Protein AF-A5UH51-F1 (afdb_monomer)

Nearest PDB structures (foldseek):
  2ccz-assembly1_B  TM=9.208E-01  e=3.070E-06  Escherichia coli K-12
  1v1q-assembly1_A  TM=8.730E-01  e=1.628E-05  Escherichia coli K-12
  8fak-assembly1_B  TM=8.870E-01  e=5.601E-05  Escherichia coli K-12
  5odn-assembly1_E  TM=7.344E-01  e=8.350E-03  Salinibacter ruber DSM 13855
  3vdy-assembly1_A-2  TM=6.787E-01  e=1.118E-01  Bacillus subtilis

Solvent-accessible surface area (backbone atoms only — not comparable to full-atom values): 4641 Å² total; per-residue (Å²): 117,49,77,48,78,49,79,42,77,55,98,89,37,85,40,80,48,71,51,74,41,46,72,47,75,75,63,76,84,57,52,66,70,50,74,78,66,52,94,88,64,47,65,49,76,42,65,51,78,48,76,45,72,44,97,88,65,51,76,39,69,33,37,42,42,77,44,77,45,83,47,138

Organism: Haemophilus influenzae (strain PittGG) (NCBI:txid374931)

InterPro domains:
  IPR012340 Nucleic acid-binding, OB-fold [G3DSA:2.40.50.140] (1-72)
  IPR012340 Nucleic acid-binding, OB-fold [SSF50249] (1-72)
  IPR023646 Primosomal replication protein PriB [PF22657] (1-66)
  IPR023646 Primosomal replication protein PriB [PIRSF003135] (1-72)
  IPR023646 Primosomal replication protein PriB [TIGR04418] (1-71)

Mean predicted aligned error: 4.06 Å

Foldseek 3Di:
DDWDWDWDQDPNDTDIDIDDAAEDEDDDVVVVVCVPDDVVFAKDFDADWDWDQDPVRDTGIHGYGPDMDTDD

Radius of gyration: 14.26 Å; Cα contacts (8 Å, |Δi|>4): 113; chains: 1; bounding box: 35×29×35 Å

pLDDT: mean 91.67, std 6.77, range [68.94, 98.0]

Structure (mmCIF, N/CA/C/O backbone):
data_AF-A5UH51-F1
#
_entry.id   AF-A5UH51-F1
#
loop_
_atom_site.group_PDB
_atom_site.id
_atom_site.type_symbol
_atom_site.label_atom_id
_atom_site.label_alt_id
_atom_site.label_comp_id
_atom_site.label_asym_id
_atom_site.label_entity_id
_atom_site.label_seq_id
_atom_site.pdbx_PDB_ins_code
_atom_site.Cartn_x
_atom_site.Cartn_y
_atom_site.Cartn_z
_atom_site.occupancy
_atom_site.B_iso_or_equiv
_atom_site.auth_seq_id
_atom_site.auth_comp_id
_atom_site.auth_asym_id
_atom_site.auth_atom_id
_atom_site.pdbx_PDB_model_num
ATOM 1 N N . MET A 1 1 ? -7.230 -4.492 3.217 1.00 85.25 1 MET A N 1
ATOM 2 C CA . MET A 1 1 ? -5.806 -4.298 2.864 1.00 85.25 1 MET A CA 1
ATOM 3 C C . MET A 1 1 ? -5.769 -3.749 1.454 1.00 85.25 1 MET A C 1
ATOM 5 O O . MET A 1 1 ? -6.489 -4.297 0.626 1.00 85.25 1 MET A O 1
ATOM 9 N N . LEU A 1 2 ? -5.037 -2.664 1.207 1.00 93.31 2 LEU A N 1
ATOM 10 C CA . LEU A 1 2 ? -4.994 -2.048 -0.120 1.00 93.31 2 LEU A CA 1
ATOM 11 C C . LEU A 1 2 ? -3.981 -2.775 -0.995 1.00 93.31 2 LEU A C 1
ATOM 13 O O . LEU A 1 2 ? -2.934 -3.201 -0.512 1.00 93.31 2 LEU A O 1
ATOM 17 N N . GLU A 1 3 ? -4.311 -2.938 -2.267 1.00 95.88 3 GLU A N 1
ATOM 18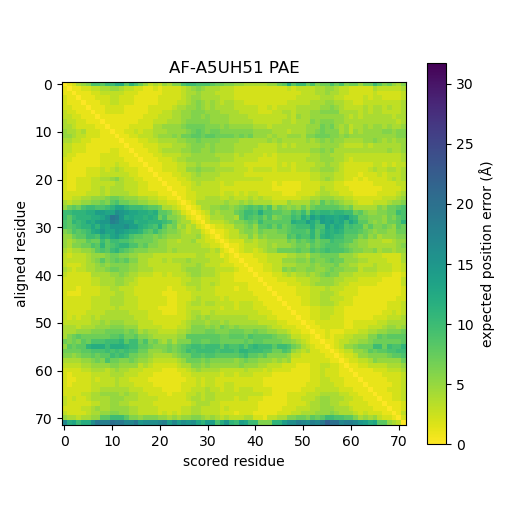 C CA . GLU A 1 3 ? -3.400 -3.496 -3.256 1.00 95.88 3 GLU A CA 1
ATOM 19 C C . GLU A 1 3 ? -2.741 -2.357 -4.028 1.00 95.88 3 GLU A C 1
ATOM 21 O O . GLU A 1 3 ? -3.418 -1.450 -4.507 1.00 95.88 3 GLU A O 1
ATOM 26 N N . HIS A 1 4 ? -1.420 -2.417 -4.149 1.00 94.62 4 HIS A N 1
ATOM 27 C CA . HIS A 1 4 ? -0.656 -1.561 -5.037 1.00 94.62 4 HIS A CA 1
ATOM 28 C C . HIS A 1 4 ? -0.098 -2.408 -6.177 1.00 94.62 4 HIS A C 1
ATOM 30 O O . HIS A 1 4 ? 0.508 -3.458 -5.941 1.00 94.62 4 HIS A O 1
ATOM 36 N N . ARG A 1 5 ? -0.278 -1.923 -7.406 1.00 95.44 5 ARG A N 1
ATOM 37 C CA . ARG A 1 5 ? 0.320 -2.494 -8.609 1.00 95.44 5 ARG A CA 1
ATOM 38 C C . ARG A 1 5 ? 0.842 -1.371 -9.491 1.00 95.44 5 ARG A C 1
ATOM 40 O O . ARG A 1 5 ? 0.093 -0.456 -9.822 1.00 95.44 5 ARG A O 1
ATOM 47 N N . SER A 1 6 ? 2.107 -1.448 -9.873 1.00 94.62 6 SER A N 1
ATOM 48 C CA . SER A 1 6 ? 2.730 -0.496 -10.789 1.00 94.62 6 SER A CA 1
ATOM 49 C C . SER A 1 6 ? 3.886 -1.142 -11.544 1.00 94.62 6 SER A C 1
ATOM 51 O O . SER A 1 6 ? 4.425 -2.164 -11.116 1.00 94.62 6 SER A O 1
ATOM 53 N N . ASP A 1 7 ? 4.271 -0.531 -12.659 1.00 97.44 7 ASP A N 1
ATOM 54 C CA . ASP A 1 7 ? 5.512 -0.859 -13.349 1.00 97.44 7 ASP A CA 1
ATOM 55 C C . ASP A 1 7 ? 6.606 0.116 -12.903 1.00 97.44 7 ASP A C 1
ATOM 57 O O . ASP A 1 7 ? 6.419 1.332 -12.897 1.00 97.44 7 ASP A O 1
ATOM 61 N N . GLN A 1 8 ? 7.745 -0.435 -12.505 1.00 97.19 8 GLN A N 1
ATOM 62 C CA . GLN A 1 8 ? 8.924 0.275 -12.024 1.00 97.19 8 GLN A CA 1
ATOM 63 C C . GLN A 1 8 ? 10.104 -0.000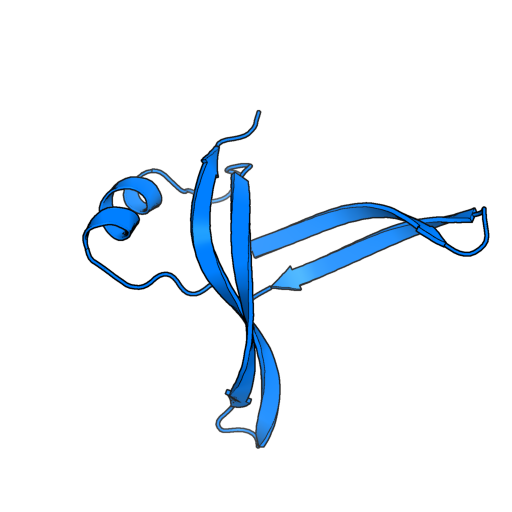 -12.957 1.00 97.19 8 GLN A C 1
ATOM 65 O O . GLN A 1 8 ? 10.166 -1.050 -13.599 1.00 97.19 8 GLN A O 1
ATOM 70 N 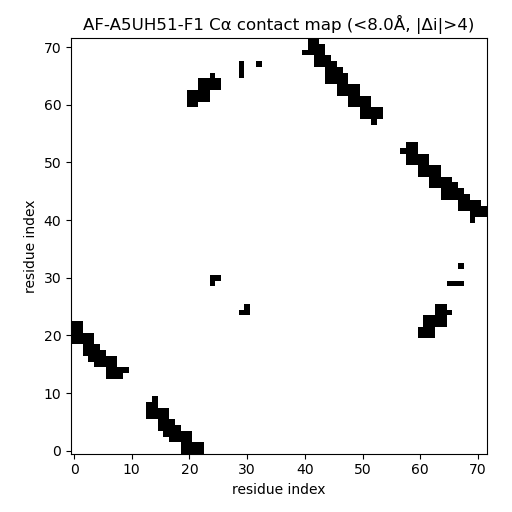N . ILE A 1 9 ? 11.057 0.929 -13.024 1.00 97.44 9 ILE A N 1
ATOM 71 C CA . ILE A 1 9 ? 12.320 0.717 -13.738 1.00 97.44 9 ILE A CA 1
ATOM 72 C C . ILE A 1 9 ? 13.396 0.345 -12.725 1.00 97.44 9 ILE A C 1
ATOM 74 O O . ILE A 1 9 ? 13.759 1.146 -11.869 1.00 97.44 9 ILE A O 1
ATOM 78 N N . GLU A 1 10 ? 13.940 -0.860 -12.855 1.00 96.94 10 GLU A N 1
ATOM 79 C CA . GLU A 1 10 ? 15.016 -1.368 -12.010 1.00 96.94 10 GLU A CA 1
ATOM 80 C C . GLU A 1 10 ? 16.170 -1.837 -12.898 1.00 96.94 10 GLU A C 1
ATOM 82 O O . GLU A 1 10 ? 15.999 -2.697 -13.763 1.00 96.94 10 GLU A O 1
ATOM 87 N N . SER A 1 11 ? 17.354 -1.243 -12.717 1.00 96.69 11 SER A N 1
ATOM 88 C CA . SER A 1 11 ? 18.536 -1.529 -13.548 1.00 96.69 11 SER A CA 1
ATOM 89 C C . SER A 1 11 ? 18.277 -1.373 -15.063 1.00 96.69 11 SER A C 1
ATOM 91 O O . SER A 1 11 ? 18.817 -2.105 -15.885 1.00 96.69 11 SER A O 1
ATOM 93 N N . GLY A 1 12 ? 17.407 -0.429 -15.443 1.00 97.56 12 GLY A N 1
ATOM 94 C CA . GLY A 1 12 ? 17.031 -0.181 -16.841 1.00 97.56 12 GLY A CA 1
ATOM 95 C C . GLY A 1 12 ? 15.986 -1.143 -17.419 1.00 97.56 12 GLY A C 1
ATOM 96 O O . GLY A 1 12 ? 15.628 -1.004 -18.586 1.00 97.56 12 GLY A O 1
ATOM 97 N N . PHE A 1 13 ? 15.457 -2.081 -16.628 1.00 97.56 13 PHE A N 1
ATOM 98 C CA . PHE A 1 13 ? 14.412 -3.012 -17.054 1.00 97.56 13 PHE A CA 1
ATOM 99 C C . PHE A 1 13 ? 13.089 -2.728 -16.349 1.00 97.56 13 PHE A C 1
ATOM 101 O O . PHE A 1 13 ? 13.060 -2.407 -15.161 1.00 97.56 13 PHE A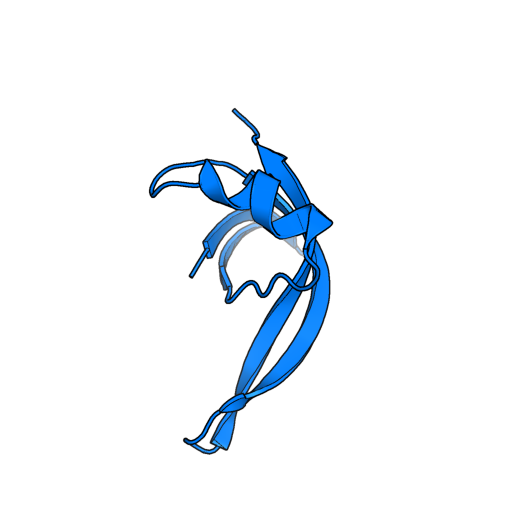 O 1
ATOM 108 N N . THR A 1 14 ? 11.980 -2.913 -17.064 1.00 98.00 14 THR A N 1
ATOM 109 C CA . THR A 1 14 ? 10.642 -2.849 -16.471 1.00 98.00 14 THR A CA 1
ATOM 110 C C . THR A 1 14 ? 10.413 -4.037 -15.537 1.00 98.00 14 THR A C 1
ATOM 112 O O . THR A 1 14 ? 10.637 -5.201 -15.896 1.00 98.00 14 THR A O 1
ATOM 115 N N . ARG A 1 15 ? 9.952 -3.740 -14.324 1.00 97.75 15 ARG A N 1
ATOM 116 C CA . ARG A 1 15 ? 9.584 -4.698 -13.284 1.00 97.75 15 ARG A CA 1
ATOM 117 C C . ARG A 1 15 ? 8.207 -4.362 -12.751 1.00 97.75 15 ARG A C 1
ATOM 119 O O . ARG A 1 15 ? 7.906 -3.205 -12.492 1.00 97.75 15 ARG A O 1
ATOM 126 N N . GLN A 1 16 ? 7.398 -5.387 -12.531 1.00 97.50 16 GLN A N 1
ATOM 127 C CA . GLN A 1 16 ? 6.119 -5.207 -11.866 1.00 97.50 16 GLN A CA 1
ATOM 128 C C . GLN A 1 16 ? 6.329 -5.171 -10.352 1.00 97.50 16 GLN A C 1
ATOM 130 O O . GLN A 1 16 ? 6.741 -6.166 -9.756 1.00 97.50 16 GLN A O 1
ATOM 135 N N . ALA A 1 17 ? 5.998 -4.043 -9.731 1.00 96.69 17 ALA A N 1
ATOM 136 C CA . ALA A 1 17 ? 5.856 -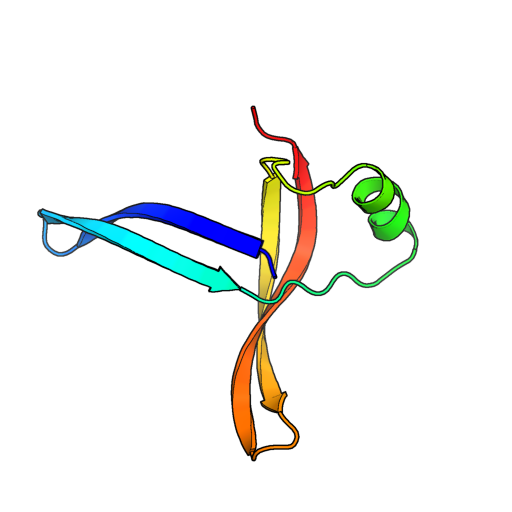3.933 -8.291 1.00 96.69 17 ALA A CA 1
ATOM 137 C C . ALA A 1 17 ? 4.411 -4.262 -7.915 1.00 96.69 17 ALA A C 1
ATOM 139 O O . ALA A 1 17 ? 3.467 -3.601 -8.352 1.00 96.69 17 ALA A O 1
ATOM 140 N N . TRP A 1 18 ? 4.235 -5.298 -7.102 1.00 96.75 18 TRP A N 1
ATOM 141 C CA . TRP A 1 18 ? 2.935 -5.697 -6.582 1.00 96.75 18 TRP A CA 1
ATOM 142 C C . TRP A 1 18 ? 3.048 -5.990 -5.095 1.00 96.75 18 TRP A C 1
ATOM 144 O O . TRP A 1 18 ? 3.901 -6.772 -4.673 1.00 96.75 18 TRP A O 1
ATOM 154 N N . LEU A 1 19 ? 2.192 -5.359 -4.296 1.00 95.12 19 LEU A N 1
ATOM 155 C CA . LEU A 1 19 ? 2.111 -5.635 -2.870 1.00 95.12 19 LEU A CA 1
ATOM 156 C C . LEU A 1 19 ? 0.709 -5.378 -2.325 1.00 95.12 19 LEU A C 1
ATOM 158 O O . LEU A 1 19 ? -0.063 -4.583 -2.859 1.00 95.12 19 LEU A O 1
ATOM 162 N N . LYS A 1 20 ? 0.405 -6.029 -1.204 1.00 94.94 20 LYS A N 1
ATOM 163 C CA . LYS A 1 20 ? -0.772 -5.725 -0.394 1.00 94.94 20 LYS A CA 1
ATOM 164 C C . LYS A 1 20 ? -0.312 -5.045 0.887 1.00 94.94 20 LYS A C 1
ATOM 166 O O . LYS A 1 20 ? 0.377 -5.663 1.694 1.00 94.94 20 LYS A O 1
ATOM 171 N N . MET A 1 21 ? -0.686 -3.782 1.054 1.00 94.50 21 MET A N 1
ATOM 172 C CA . MET A 1 21 ? -0.243 -2.939 2.157 1.00 94.50 21 MET A CA 1
ATOM 173 C C . MET A 1 21 ? -1.384 -2.675 3.143 1.00 94.50 21 MET A C 1
ATOM 175 O O . MET A 1 21 ? -2.466 -2.224 2.742 1.00 94.50 21 MET A O 1
ATOM 179 N N . PRO A 1 22 ? -1.185 -2.933 4.443 1.00 95.19 22 PRO A N 1
ATOM 180 C CA . PRO A 1 22 ? -2.013 -2.342 5.480 1.00 95.19 22 PRO A CA 1
ATOM 181 C C . PRO A 1 22 ? -1.827 -0.830 5.457 1.00 95.19 22 PRO A C 1
ATOM 183 O O . PRO A 1 22 ? -0.700 -0.336 5.485 1.00 95.19 22 PRO A O 1
ATOM 186 N N . VAL A 1 23 ? -2.943 -0.113 5.433 1.00 94.38 23 VAL A N 1
ATOM 187 C CA . VAL A 1 23 ? -2.959 1.341 5.536 1.00 94.38 23 VAL A CA 1
ATOM 188 C C . VAL A 1 23 ? -3.750 1.706 6.776 1.00 94.38 23 VAL A C 1
ATOM 190 O O . VAL A 1 23 ? -4.870 1.227 6.959 1.00 94.38 23 VAL A O 1
ATOM 193 N N . GLN A 1 24 ? -3.146 2.519 7.632 1.00 93.69 24 GLN A N 1
ATOM 194 C CA . GLN A 1 24 ? -3.754 3.037 8.842 1.00 93.69 24 GLN A CA 1
ATOM 195 C C . GLN A 1 24 ? -3.985 4.536 8.685 1.00 93.69 24 GLN A C 1
ATOM 197 O O . GLN A 1 24 ? -3.108 5.267 8.239 1.00 93.69 24 GLN A O 1
ATOM 202 N N . ILE A 1 25 ? -5.166 4.991 9.082 1.00 90.69 25 ILE A N 1
ATOM 203 C CA . ILE A 1 25 ? -5.551 6.402 9.079 1.00 90.69 25 ILE A CA 1
ATOM 204 C C . ILE A 1 25 ? -5.920 6.767 10.506 1.00 90.69 25 ILE A C 1
ATOM 206 O O . ILE A 1 25 ? -6.627 6.013 11.177 1.00 90.69 25 ILE A O 1
ATOM 210 N N . SER A 1 26 ? -5.438 7.917 10.960 1.00 87.31 26 SER A N 1
ATOM 211 C CA . SER A 1 26 ? -5.687 8.428 12.304 1.00 87.31 26 SER A CA 1
ATOM 212 C C . SER A 1 26 ? -6.133 9.885 12.226 1.00 87.31 26 SER A C 1
ATOM 214 O O . SER A 1 26 ? -5.669 10.636 11.373 1.00 87.31 26 SER A O 1
ATOM 216 N N . GLY A 1 27 ? -6.993 10.298 13.157 1.00 82.75 27 GLY A N 1
ATOM 217 C CA . GLY A 1 27 ? -7.483 11.673 13.252 1.00 82.75 27 GLY A CA 1
ATOM 218 C C . GLY A 1 27 ? -8.804 11.904 12.514 1.00 82.75 27 GLY A C 1
ATOM 219 O O . GLY A 1 27 ? -9.014 11.445 11.394 1.00 82.75 27 GLY A O 1
ATOM 220 N N . ASN A 1 28 ? -9.704 12.648 13.159 1.00 77.25 28 ASN A N 1
ATOM 221 C CA . ASN A 1 28 ? -11.107 12.769 12.743 1.00 77.25 28 ASN A CA 1
ATOM 222 C C . ASN A 1 28 ? -11.290 13.389 11.348 1.00 77.25 28 ASN A C 1
ATOM 224 O O . ASN A 1 28 ? -12.186 12.984 10.618 1.00 77.25 28 ASN A O 1
ATOM 228 N N . GLN A 1 29 ? -10.414 14.317 10.953 1.00 71.81 29 GLN A N 1
ATOM 229 C CA . GLN A 1 29 ? -10.499 15.024 9.667 1.00 71.81 29 GLN A CA 1
ATOM 230 C C . GLN A 1 29 ? -10.305 14.102 8.451 1.00 71.81 29 GLN A C 1
ATOM 232 O O . GLN A 1 29 ? -10.830 14.375 7.375 1.00 71.81 29 GLN A O 1
ATOM 237 N N . LEU A 1 30 ? -9.558 13.004 8.607 1.00 70.88 30 LEU A N 1
ATOM 238 C CA . LEU A 1 30 ? -9.289 12.056 7.522 1.00 70.88 30 LEU A CA 1
ATOM 239 C C . LEU A 1 30 ? -10.348 10.951 7.435 1.00 70.88 30 LEU A C 1
ATOM 241 O O . LEU A 1 30 ? -10.534 10.372 6.368 1.00 70.88 30 LEU A O 1
ATOM 245 N N . ILE A 1 31 ? -11.082 10.692 8.523 1.00 75.44 31 ILE A N 1
ATOM 246 C CA . ILE A 1 31 ? -12.111 9.645 8.579 1.00 75.44 31 ILE A CA 1
ATOM 247 C C . ILE A 1 31 ? -13.260 9.955 7.613 1.00 75.44 31 ILE A C 1
ATOM 249 O O . ILE A 1 31 ? -13.718 9.051 6.919 1.00 75.44 31 ILE A O 1
ATOM 253 N N . GLU A 1 32 ? -13.683 11.215 7.484 1.00 77.62 32 GLU A N 1
ATOM 254 C CA . GLU A 1 32 ? -14.765 11.600 6.561 1.00 77.62 32 GLU A CA 1
ATOM 255 C C . GLU A 1 32 ? -14.442 11.231 5.106 1.00 77.62 32 GLU A C 1
ATOM 257 O O . GLU A 1 32 ? -15.270 10.639 4.414 1.00 77.62 32 GLU A O 1
ATOM 262 N N . LYS A 1 33 ? -13.197 11.463 4.664 1.00 76.00 33 LYS A N 1
ATOM 263 C CA . LYS A 1 33 ? -12.745 11.101 3.310 1.00 76.00 33 LYS A CA 1
ATOM 264 C C . LYS A 1 33 ? -12.781 9.593 3.053 1.00 76.00 33 LYS A C 1
ATOM 266 O O . LYS A 1 33 ? -12.982 9.167 1.919 1.00 76.00 33 LYS A O 1
ATOM 271 N N . THR A 1 34 ? -12.612 8.777 4.094 1.00 83.56 34 THR A N 1
ATOM 272 C CA . THR A 1 34 ? -12.598 7.312 3.955 1.00 83.56 34 THR A CA 1
ATOM 273 C C . THR A 1 34 ? -13.971 6.682 3.796 1.00 83.56 34 THR A C 1
ATOM 275 O O . THR A 1 34 ? -14.055 5.566 3.292 1.00 83.56 34 THR A O 1
ATOM 278 N N . GLN A 1 35 ? -15.049 7.377 4.172 1.00 85.31 35 GLN A N 1
ATOM 279 C CA . GLN A 1 35 ? -16.402 6.807 4.145 1.00 85.31 35 GLN A CA 1
ATOM 280 C C . GLN A 1 35 ? -16.866 6.437 2.732 1.00 85.31 35 GLN A C 1
ATOM 282 O O . GLN A 1 35 ? -17.693 5.545 2.569 1.00 85.31 35 GLN A O 1
ATOM 287 N N . SER A 1 36 ? -16.316 7.102 1.714 1.00 86.69 36 SER A N 1
ATOM 288 C CA . SER A 1 36 ? -16.633 6.844 0.305 1.00 86.69 36 SER A CA 1
ATOM 289 C C . SER A 1 36 ? -15.715 5.800 -0.346 1.00 86.69 36 SER A C 1
ATOM 291 O O . SER A 1 36 ? -15.887 5.486 -1.520 1.00 86.69 36 SER A O 1
ATOM 293 N N . ILE A 1 37 ? -14.718 5.268 0.374 1.00 89.94 37 ILE A N 1
ATOM 294 C CA . ILE A 1 37 ? -13.799 4.260 -0.167 1.00 89.94 37 ILE A CA 1
ATOM 295 C C . ILE A 1 37 ? -14.479 2.894 -0.109 1.00 89.94 37 ILE A C 1
ATOM 297 O O . ILE A 1 37 ? -14.763 2.363 0.964 1.00 89.94 37 ILE A O 1
ATOM 301 N N . THR A 1 38 ? -14.686 2.291 -1.275 1.00 91.06 38 THR A N 1
ATOM 302 C CA . THR A 1 38 ? -15.269 0.954 -1.417 1.00 91.06 38 THR A CA 1
ATOM 303 C C . THR A 1 38 ? -14.299 0.005 -2.114 1.00 91.06 38 THR A C 1
ATOM 305 O O . THR A 1 38 ? -13.283 0.414 -2.677 1.00 91.06 38 THR A O 1
ATOM 308 N N . VAL A 1 39 ? -14.598 -1.297 -2.101 1.00 90.94 39 VAL A N 1
ATOM 309 C CA . VAL A 1 39 ? -13.834 -2.264 -2.903 1.00 90.94 39 VAL A CA 1
ATOM 310 C C . VAL A 1 39 ? -13.891 -1.847 -4.374 1.00 90.94 39 VAL A C 1
ATOM 312 O O . VAL A 1 39 ? -14.965 -1.582 -4.903 1.00 90.94 39 VAL A O 1
ATOM 315 N N . GLY A 1 40 ? -12.727 -1.782 -5.021 1.00 90.88 40 GLY A N 1
ATOM 316 C CA . GLY A 1 40 ? -12.593 -1.327 -6.406 1.00 90.88 40 GLY A CA 1
ATOM 317 C C . GLY A 1 40 ? -12.295 0.165 -6.562 1.00 90.88 40 GLY A C 1
ATOM 318 O O . GLY A 1 40 ? -11.897 0.568 -7.652 1.00 90.88 40 GLY A O 1
ATOM 319 N N . SER A 1 41 ? -12.406 0.975 -5.500 1.00 93.00 41 SER A N 1
ATOM 320 C CA . SER A 1 41 ? -11.943 2.364 -5.533 1.00 93.00 41 SER A CA 1
ATOM 321 C C . SER A 1 41 ? -10.443 2.411 -5.813 1.00 93.00 41 SER A C 1
ATOM 323 O O . SER A 1 41 ? -9.645 1.770 -5.123 1.00 93.00 41 SER A O 1
ATOM 325 N N . LYS A 1 42 ? -10.061 3.200 -6.812 1.00 93.88 42 LYS A N 1
ATOM 326 C CA . LYS A 1 42 ? -8.672 3.548 -7.078 1.00 93.88 42 LYS A CA 1
ATOM 327 C C . LYS A 1 42 ? -8.342 4.820 -6.307 1.00 93.88 42 LYS A C 1
ATOM 329 O O . LYS A 1 42 ? -9.067 5.812 -6.372 1.00 93.88 42 LY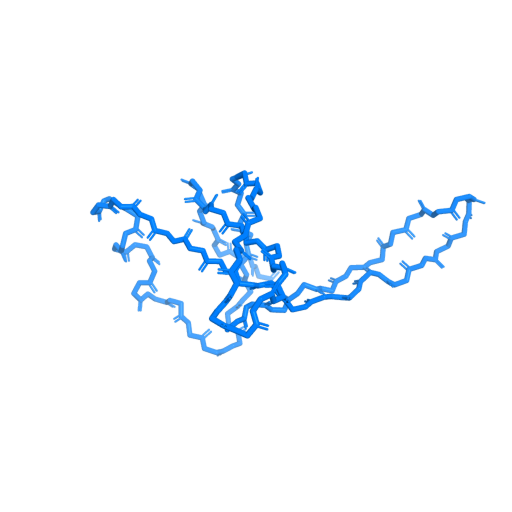S A O 1
ATOM 334 N N . ILE A 1 43 ? -7.276 4.758 -5.521 1.00 93.94 43 ILE A N 1
ATOM 335 C CA . ILE A 1 43 ? -6.885 5.845 -4.629 1.00 93.94 43 ILE A CA 1
ATOM 336 C C . ILE A 1 43 ? -5.373 6.026 -4.629 1.00 93.94 43 ILE A C 1
ATOM 338 O O . ILE A 1 43 ? -4.616 5.059 -4.745 1.00 93.94 43 ILE A O 1
ATOM 342 N N . LEU A 1 44 ? -4.950 7.271 -4.448 1.00 94.69 44 LEU A N 1
ATOM 343 C CA . LEU A 1 44 ? -3.602 7.635 -4.054 1.00 94.69 44 LEU A CA 1
ATOM 344 C C . LEU A 1 44 ? -3.584 7.820 -2.537 1.00 94.69 44 LEU A C 1
ATOM 346 O O . LEU A 1 44 ? -4.398 8.554 -1.981 1.00 94.69 44 LEU A O 1
ATOM 350 N N . VAL A 1 45 ? -2.647 7.151 -1.871 1.00 94.38 45 VAL A N 1
ATOM 351 C CA . VAL A 1 45 ? -2.424 7.283 -0.430 1.00 94.38 45 VAL A CA 1
ATOM 352 C C . VAL A 1 45 ? -1.007 7.791 -0.215 1.00 94.38 45 VAL A C 1
ATOM 354 O O . VAL A 1 45 ? -0.054 7.172 -0.686 1.00 94.38 45 VAL A O 1
ATOM 357 N N . VAL A 1 46 ? -0.874 8.896 0.515 1.00 95.12 46 VAL A N 1
ATOM 358 C CA . VAL A 1 46 ? 0.413 9.510 0.863 1.00 95.12 46 VAL A CA 1
ATOM 359 C C . VAL A 1 46 ? 0.555 9.555 2.378 1.00 95.12 46 VAL A C 1
ATOM 361 O O . VAL A 1 46 ? -0.411 9.806 3.100 1.00 95.12 46 VAL A O 1
ATOM 364 N N . GLY A 1 47 ? 1.765 9.295 2.861 1.00 95.12 47 GLY A N 1
ATOM 365 C CA . GLY A 1 47 ? 2.112 9.364 4.273 1.00 95.12 47 GLY A CA 1
ATOM 366 C C . GLY A 1 47 ? 3.460 8.702 4.538 1.00 95.12 47 GLY A C 1
ATOM 367 O O . GLY A 1 47 ? 4.331 8.699 3.667 1.00 95.12 47 GLY A O 1
ATOM 368 N N . PHE A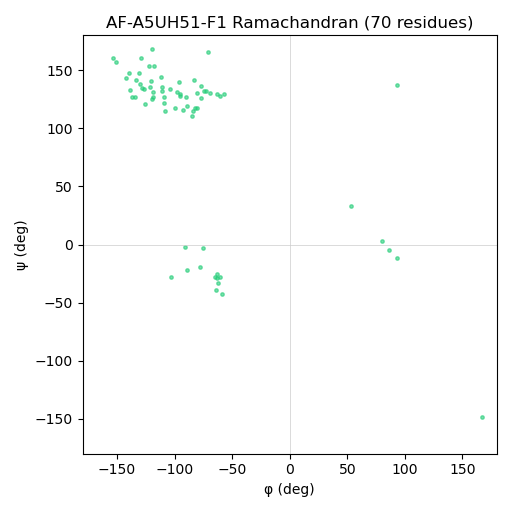 1 48 ? 3.626 8.109 5.719 1.00 96.62 48 PHE A N 1
ATOM 369 C CA . PHE A 1 48 ? 4.890 7.509 6.155 1.00 96.62 48 PHE A CA 1
ATOM 370 C C . PHE A 1 48 ? 4.745 6.028 6.515 1.00 96.62 48 PHE A C 1
ATOM 372 O O . PHE A 1 48 ? 3.678 5.553 6.900 1.00 96.62 48 PHE A O 1
ATOM 379 N N . ILE A 1 49 ? 5.844 5.283 6.397 1.00 97.44 4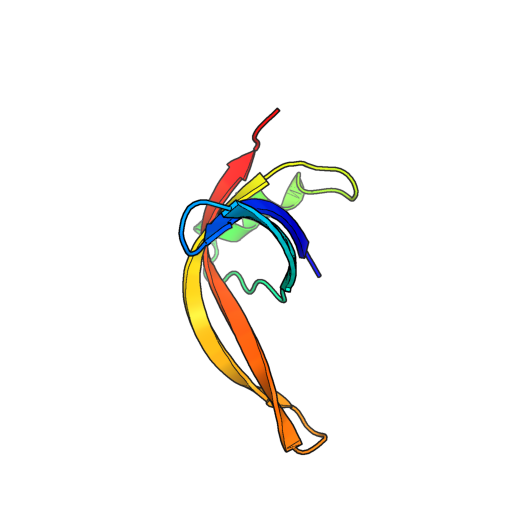9 ILE A N 1
ATOM 380 C CA . ILE A 1 49 ? 5.879 3.847 6.686 1.00 97.44 49 ILE A CA 1
ATOM 381 C C . ILE A 1 49 ? 6.372 3.573 8.107 1.00 97.44 49 ILE A C 1
ATOM 383 O O . ILE A 1 49 ? 7.332 4.179 8.579 1.00 97.44 49 ILE A O 1
ATOM 387 N N . THR A 1 50 ? 5.741 2.614 8.772 1.00 96.69 50 THR A N 1
ATOM 388 C CA . THR A 1 50 ? 6.167 2.074 10.067 1.00 96.69 50 THR A CA 1
ATOM 389 C C . THR A 1 50 ? 6.223 0.552 9.996 1.00 96.69 50 THR A C 1
ATOM 391 O O . THR A 1 50 ? 5.642 -0.078 9.111 1.00 96.69 50 THR A O 1
ATOM 394 N N . SER A 1 51 ? 6.952 -0.060 10.927 1.00 96.00 51 SER A N 1
ATOM 395 C CA . SER A 1 51 ? 6.965 -1.511 11.100 1.00 96.00 51 SER A CA 1
ATOM 396 C C . SER A 1 51 ? 6.238 -1.862 12.389 1.00 96.00 51 SER A C 1
ATOM 398 O O . SER A 1 51 ? 6.616 -1.396 13.465 1.00 96.00 51 SER A O 1
ATOM 400 N N . HIS A 1 52 ? 5.190 -2.673 12.288 1.00 94.69 52 HIS A N 1
ATOM 401 C CA . HIS A 1 52 ? 4.452 -3.192 13.433 1.00 94.69 52 HIS A CA 1
ATOM 402 C C . HIS A 1 52 ? 4.833 -4.648 13.671 1.00 94.69 52 HIS A C 1
ATOM 404 O O . HIS A 1 52 ? 4.846 -5.461 12.748 1.00 94.69 52 HIS A O 1
ATOM 410 N N . LYS A 1 53 ? 5.097 -5.007 14.927 1.00 94.62 53 LYS A N 1
ATOM 411 C CA . LYS A 1 53 ? 5.239 -6.410 15.311 1.00 94.62 53 LYS A CA 1
ATOM 412 C C . LYS A 1 53 ? 3.852 -6.982 15.578 1.00 94.62 53 LYS A C 1
ATOM 414 O O . LYS A 1 53 ? 3.158 -6.547 16.492 1.00 94.62 53 LYS A O 1
ATOM 419 N N . THR A 1 54 ? 3.442 -7.938 14.758 1.00 89.25 54 THR A N 1
ATOM 420 C CA . THR A 1 54 ? 2.169 -8.647 14.927 1.00 89.25 54 THR A CA 1
ATOM 421 C C . THR A 1 54 ? 2.222 -9.581 16.139 1.00 89.25 54 THR A C 1
ATOM 423 O O . THR A 1 54 ? 3.298 -9.898 16.653 1.00 89.25 54 THR A O 1
ATOM 426 N N . GLN A 1 55 ? 1.063 -10.071 16.588 1.00 90.88 55 GLN A N 1
ATOM 427 C CA . GLN A 1 55 ? 0.987 -11.006 17.717 1.00 90.88 55 GLN A CA 1
ATOM 428 C C . GLN A 1 55 ? 1.741 -12.323 17.458 1.00 90.88 55 GLN A C 1
ATOM 430 O O . GLN A 1 55 ? 2.256 -12.924 18.395 1.00 90.88 55 GLN A O 1
ATOM 435 N N . SER A 1 56 ? 1.875 -12.740 16.193 1.00 92.06 56 SER A N 1
ATOM 436 C CA . SER A 1 56 ? 2.692 -13.897 15.796 1.00 92.06 56 SER A CA 1
ATOM 437 C C . SER A 1 56 ? 4.201 -13.616 15.815 1.00 92.06 56 SER A C 1
ATOM 439 O O . SER A 1 56 ? 5.000 -14.509 15.552 1.00 92.06 56 SER A O 1
ATOM 441 N N . GLY A 1 57 ? 4.610 -12.380 16.115 1.00 91.50 57 GLY A N 1
ATOM 442 C CA . GLY A 1 57 ? 6.001 -11.945 16.151 1.00 91.50 57 GLY A CA 1
ATOM 443 C C . GLY A 1 57 ? 6.560 -11.487 14.803 1.00 91.50 57 GLY A C 1
ATOM 444 O O . GLY A 1 57 ? 7.685 -10.986 14.778 1.00 91.50 57 GLY A O 1
ATOM 445 N N . LEU A 1 58 ? 5.793 -11.602 13.713 1.00 92.31 58 LEU A N 1
ATOM 446 C CA . LEU A 1 58 ? 6.194 -11.139 12.384 1.00 92.31 58 LEU A CA 1
ATOM 447 C C . LEU A 1 58 ? 6.153 -9.605 12.312 1.00 92.31 58 LEU A C 1
ATOM 449 O O . LEU A 1 58 ? 5.152 -8.998 12.703 1.00 92.31 58 LEU A O 1
ATOM 453 N N . CYS A 1 59 ? 7.213 -8.993 11.784 1.00 93.25 59 CYS A N 1
ATOM 454 C CA . CYS A 1 59 ? 7.227 -7.572 11.446 1.00 93.25 59 CYS A CA 1
ATOM 455 C C . CYS A 1 59 ? 6.455 -7.333 10.146 1.00 93.25 59 CYS A C 1
ATOM 457 O O . CYS A 1 59 ? 6.746 -7.945 9.120 1.00 93.25 59 CYS A O 1
ATOM 459 N N . GLN A 1 60 ? 5.490 -6.427 10.194 1.00 93.62 60 GLN A N 1
ATOM 460 C CA . GLN A 1 60 ? 4.651 -6.043 9.074 1.00 93.62 60 GLN A CA 1
ATOM 461 C C . GLN A 1 60 ? 4.847 -4.561 8.775 1.00 93.62 60 GLN A C 1
ATOM 463 O O . GLN A 1 60 ? 4.770 -3.728 9.675 1.00 93.62 60 GLN A O 1
ATOM 468 N N . LEU A 1 61 ? 5.071 -4.236 7.504 1.00 95.56 61 LEU A N 1
ATOM 469 C CA . LEU A 1 61 ? 5.112 -2.855 7.042 1.00 95.56 61 LEU A CA 1
ATOM 470 C C . LEU A 1 61 ? 3.687 -2.287 6.991 1.00 95.56 61 LEU A C 1
ATOM 472 O O . LEU A 1 61 ? 2.790 -2.928 6.441 1.00 95.56 61 LEU A O 1
ATOM 476 N N . VAL A 1 62 ? 3.486 -1.096 7.548 1.00 96.19 62 VAL A N 1
ATOM 477 C CA . VAL A 1 62 ? 2.202 -0.386 7.588 1.00 96.19 62 VAL A CA 1
ATOM 478 C C . VAL A 1 62 ? 2.409 1.025 7.049 1.00 96.19 62 VAL A C 1
ATOM 480 O O . VAL A 1 62 ? 3.378 1.690 7.406 1.00 96.19 62 VAL A O 1
ATOM 483 N N . LEU A 1 63 ? 1.512 1.487 6.178 1.00 97.06 63 LEU A N 1
ATOM 484 C CA . LEU A 1 63 ? 1.484 2.876 5.722 1.00 97.06 63 LEU A CA 1
ATOM 485 C C . LEU A 1 63 ? 0.529 3.669 6.611 1.00 97.06 63 LEU A C 1
ATOM 487 O O . LEU A 1 63 ? -0.673 3.410 6.610 1.00 97.06 63 LEU A O 1
ATOM 491 N N . HIS A 1 64 ? 1.046 4.640 7.351 1.00 95.88 64 HIS A N 1
ATOM 492 C CA . HIS A 1 64 ? 0.225 5.629 8.033 1.00 95.88 64 HIS A CA 1
ATOM 493 C C . HIS A 1 64 ? -0.098 6.750 7.055 1.00 95.88 64 HIS A C 1
ATOM 495 O O . HIS A 1 64 ? 0.790 7.489 6.640 1.00 95.88 64 HIS A O 1
ATOM 501 N N . ALA A 1 65 ? -1.362 6.841 6.662 1.00 94.44 65 ALA A N 1
ATOM 502 C CA . ALA A 1 65 ? -1.824 7.807 5.686 1.00 94.44 65 ALA A CA 1
ATOM 503 C C . ALA A 1 65 ? -2.040 9.183 6.324 1.00 94.44 65 ALA A C 1
ATOM 505 O O . ALA A 1 65 ? -2.741 9.320 7.328 1.00 94.44 65 ALA A O 1
ATOM 506 N N . GLU A 1 66 ? -1.477 10.196 5.679 1.00 92.75 66 GLU A N 1
ATOM 507 C CA . GLU A 1 66 ? -1.674 11.615 5.976 1.00 92.75 66 GLU A CA 1
ATOM 508 C C . GLU A 1 66 ? -2.619 12.261 4.959 1.00 92.75 66 GLU A C 1
ATOM 510 O O . GLU A 1 66 ? -3.312 13.227 5.273 1.00 92.75 66 GLU A O 1
ATOM 515 N N . GLN A 1 67 ? -2.665 11.724 3.736 1.00 91.25 67 GLN A N 1
ATOM 516 C CA . GLN A 1 67 ? -3.523 12.199 2.656 1.00 91.25 67 GLN A CA 1
ATOM 517 C C . GLN A 1 67 ? -4.051 11.024 1.838 1.00 91.25 67 GLN A C 1
ATOM 519 O O . GLN A 1 67 ? -3.351 10.032 1.616 1.00 91.25 67 GLN A O 1
ATOM 524 N N . ILE A 1 68 ? -5.301 11.151 1.391 1.00 92.12 68 ILE A N 1
ATOM 525 C CA . ILE A 1 68 ? -5.955 10.192 0.502 1.00 92.12 68 ILE A CA 1
ATOM 526 C C . ILE A 1 68 ? -6.760 10.952 -0.537 1.00 92.12 68 ILE A C 1
ATOM 528 O O . ILE A 1 68 ? -7.531 11.855 -0.194 1.00 92.12 68 ILE A O 1
ATOM 532 N N . GLU A 1 69 ? -6.591 10.545 -1.788 1.00 92.12 69 GLU A N 1
ATOM 533 C CA . GLU A 1 69 ? -7.266 11.103 -2.952 1.00 92.12 69 GLU A CA 1
ATOM 534 C C . GLU A 1 69 ? -7.803 9.970 -3.826 1.00 92.12 69 GLU A C 1
ATOM 536 O O . GLU A 1 69 ? -7.160 8.931 -3.972 1.00 92.12 69 GLU A O 1
ATOM 541 N N . PHE A 1 70 ? -8.988 10.159 -4.403 1.00 92.06 70 PHE A N 1
ATOM 542 C CA . PHE A 1 70 ? -9.497 9.263 -5.439 1.00 92.06 70 PHE A CA 1
ATOM 543 C C . PHE A 1 70 ? -8.795 9.573 -6.758 1.00 92.06 70 PHE A C 1
ATOM 545 O O . PHE A 1 70 ? -8.617 10.740 -7.102 1.00 92.06 70 PHE A O 1
ATOM 552 N N . ILE A 1 71 ? -8.395 8.528 -7.476 1.00 90.38 71 ILE A N 1
ATOM 553 C CA . ILE A 1 71 ? -7.778 8.632 -8.800 1.00 90.38 71 ILE A CA 1
ATOM 554 C C . ILE A 1 71 ? -8.563 7.732 -9.753 1.00 90.38 71 ILE A C 1
ATOM 556 O O . ILE A 1 71 ? -8.869 6.603 -9.387 1.00 90.38 71 ILE A O 1
ATOM 560 N N . A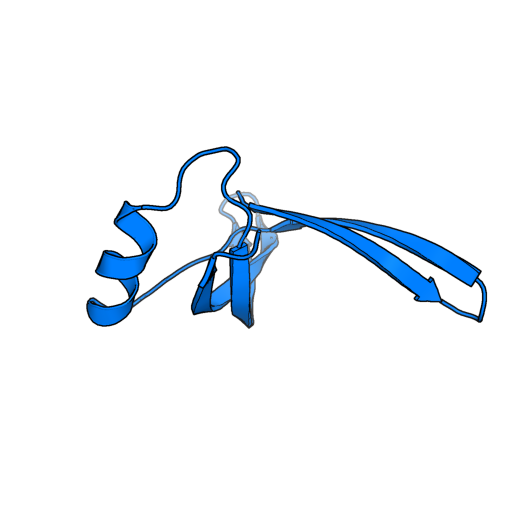SP A 1 72 ? -8.914 8.219 -10.939 1.00 68.94 72 ASP A N 1
ATOM 561 C CA . ASP A 1 72 ? -9.669 7.448 -11.941 1.00 68.94 72 ASP A CA 1
ATOM 562 C C . ASP A 1 72 ? -8.765 6.566 -12.821 1.00 68.94 72 ASP A C 1
ATOM 564 O O . ASP A 1 72 ? -7.688 7.030 -13.259 1.00 68.94 72 ASP A O 1
#

Secondary structure (DSSP, 8-state):
-EEEEEEEEETTEEEEEEEEE-EEE-SHHHHHHHTT--TT--EEEEEEEEEEE-TTS-EEEEEEEEEEEE--

Sequence (72 aa):
MLEHRSDQIESGFTRQAWLKMPVQISGNQLIEKTQSITVGSKILVVGFITSHKTQSGLCQLVLHAEQIEFID